Protein AF-A0A9D4LG22-F1 (afdb_monomer_lite)

Radius of gyration: 11.58 Å; chains: 1; bounding box: 36×20×24 Å

Foldseek 3Di:
DDPVLLCVLCPPCVLCVQAVDDSVNLVVLCVVCVVQSVQRPHDHDPVSSVVSSCVSRVHPPDDD

Secondary structure (DSSP, 8-state):
--HHHHHHHHTTTHHHHHH---HHHHHHHHHHTTTTTTTTTTT--HHHHHHHHHHHHT-S----

Sequence (64 aa):
MNILGFHTLTGCDTMSALNGISKKTAWVKYIAEHDTLAGVGRDGDAVAVSKFMCVLLSGPPTKH

Structure (mmCIF, N/CA/C/O backbone):
data_AF-A0A9D4LG22-F1
#
_entry.id   AF-A0A9D4LG22-F1
#
loop_
_atom_site.group_PDB
_atom_site.id
_atom_site.type_symbol
_atom_site.label_atom_id
_atom_site.label_alt_id
_atom_site.label_comp_id
_atom_site.label_asym_id
_atom_site.label_entity_id
_atom_site.label_seq_id
_atom_site.pdbx_PDB_ins_code
_atom_site.Cartn_x
_atom_site.Cartn_y
_atom_site.Cartn_z
_atom_site.occupancy
_atom_site.B_iso_or_equiv
_atom_site.auth_seq_id
_atom_site.auth_comp_id
_atom_site.auth_asym_id
_atom_site.auth_atom_id
_atom_site.pdbx_PDB_model_num
ATOM 1 N N . MET A 1 1 ? 13.994 1.797 1.410 1.00 59.25 1 MET A N 1
ATOM 2 C CA . MET A 1 1 ? 12.682 2.123 2.022 1.00 59.25 1 MET A CA 1
ATOM 3 C C 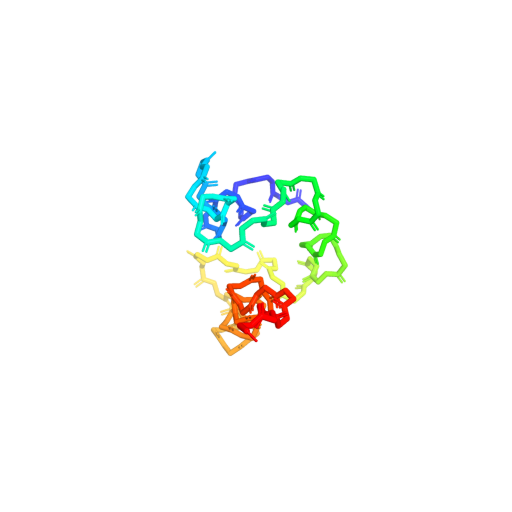. MET A 1 1 ? 12.348 3.600 1.812 1.00 59.25 1 MET A C 1
ATOM 5 O O . MET A 1 1 ? 13.104 4.446 2.269 1.00 59.25 1 MET A O 1
ATOM 9 N N . ASN A 1 2 ? 11.286 3.917 1.061 1.00 71.62 2 ASN A N 1
ATOM 10 C CA . ASN A 1 2 ? 10.956 5.291 0.652 1.00 71.62 2 ASN A CA 1
ATOM 11 C C . ASN A 1 2 ? 9.562 5.701 1.162 1.00 71.62 2 ASN A C 1
ATOM 13 O O . ASN A 1 2 ? 8.564 5.087 0.779 1.00 71.62 2 ASN A O 1
ATOM 17 N N . ILE A 1 3 ? 9.511 6.743 2.001 1.00 78.12 3 ILE A N 1
ATOM 18 C CA . ILE A 1 3 ? 8.275 7.338 2.539 1.00 78.12 3 ILE A CA 1
ATOM 19 C C . ILE A 1 3 ? 7.381 7.925 1.435 1.00 78.12 3 ILE A C 1
ATOM 21 O O . ILE A 1 3 ? 6.159 7.922 1.565 1.00 78.12 3 ILE A O 1
ATOM 25 N N . LEU A 1 4 ? 7.979 8.364 0.322 1.00 79.81 4 LEU A N 1
ATOM 26 C CA . LEU A 1 4 ? 7.255 8.884 -0.832 1.00 79.81 4 LEU A CA 1
ATOM 27 C C . LEU A 1 4 ? 6.414 7.788 -1.495 1.00 79.81 4 LEU A C 1
ATOM 29 O O . LEU A 1 4 ? 5.240 8.012 -1.746 1.00 79.81 4 LEU A O 1
ATOM 33 N N . GLY A 1 5 ? 6.974 6.587 -1.691 1.00 79.44 5 GLY A N 1
ATOM 34 C CA . GLY A 1 5 ? 6.244 5.451 -2.271 1.00 79.44 5 GLY A CA 1
ATOM 35 C C . GLY A 1 5 ? 5.066 5.008 -1.402 1.00 79.44 5 GLY A C 1
ATOM 36 O O . GLY A 1 5 ? 3.980 4.748 -1.911 1.00 79.44 5 GLY A O 1
ATOM 37 N N . PHE A 1 6 ? 5.243 5.030 -0.079 1.00 83.19 6 PHE A N 1
ATOM 38 C CA . PHE A 1 6 ? 4.147 4.798 0.858 1.00 83.19 6 PHE A CA 1
ATOM 39 C C . PHE A 1 6 ? 3.039 5.843 0.701 1.00 83.19 6 PHE A C 1
ATOM 41 O O . PHE A 1 6 ? 1.885 5.474 0.504 1.00 83.19 6 PHE A O 1
ATOM 48 N N . HIS A 1 7 ? 3.381 7.135 0.710 1.00 83.81 7 HIS A N 1
ATOM 49 C CA . HIS A 1 7 ? 2.398 8.204 0.525 1.00 83.81 7 HIS A CA 1
ATOM 50 C C . HIS A 1 7 ? 1.702 8.160 -0.838 1.00 83.81 7 HIS A C 1
ATOM 52 O O . HIS A 1 7 ? 0.512 8.460 -0.909 1.00 83.81 7 HIS A O 1
ATOM 58 N N . THR A 1 8 ? 2.400 7.761 -1.903 1.00 81.19 8 THR A N 1
ATOM 59 C CA . THR A 1 8 ? 1.798 7.563 -3.228 1.00 81.19 8 THR A CA 1
ATOM 60 C C . THR A 1 8 ? 0.725 6.474 -3.203 1.00 81.19 8 THR A C 1
ATOM 62 O O . THR A 1 8 ? -0.312 6.638 -3.836 1.00 81.19 8 THR A O 1
ATOM 65 N N . LEU A 1 9 ? 0.939 5.388 -2.453 1.00 78.62 9 LEU A N 1
ATOM 66 C CA . LEU A 1 9 ? -0.023 4.287 -2.352 1.00 78.62 9 LEU A CA 1
ATOM 67 C C . LEU A 1 9 ? -1.164 4.589 -1.384 1.00 78.62 9 LEU A C 1
ATOM 69 O O . LEU A 1 9 ? -2.319 4.291 -1.672 1.00 78.62 9 LEU A O 1
ATOM 73 N N . THR A 1 10 ? -0.859 5.162 -0.222 1.00 78.06 10 THR A N 1
ATOM 74 C CA . THR A 1 10 ? -1.846 5.300 0.855 1.00 78.06 10 THR A CA 1
ATOM 75 C C . THR A 1 10 ? -2.504 6.674 0.932 1.00 78.06 10 THR A C 1
ATOM 77 O O . THR A 1 10 ? -3.418 6.884 1.734 1.00 78.06 10 THR A O 1
ATOM 80 N N . GLY A 1 11 ? -2.029 7.633 0.140 1.00 77.81 11 GLY A N 1
ATOM 81 C CA . GLY A 1 11 ? -2.422 9.032 0.242 1.00 77.81 11 GLY A CA 1
ATOM 82 C C . GLY A 1 11 ? -2.008 9.674 1.570 1.00 77.81 11 GLY A C 1
ATOM 83 O O . GLY A 1 11 ? -1.400 9.054 2.451 1.00 77.81 11 GLY A O 1
ATOM 84 N N . CYS A 1 12 ? -2.338 10.958 1.717 1.00 69.19 12 CYS A N 1
ATOM 85 C CA . CYS A 1 12 ? -2.034 11.709 2.932 1.00 69.19 12 CYS A CA 1
ATOM 86 C C . CYS A 1 12 ? -2.981 11.407 4.090 1.00 69.19 12 CYS A C 1
ATOM 88 O O . CYS A 1 12 ? -2.524 11.560 5.200 1.00 69.19 12 CYS A O 1
ATOM 90 N N . ASP A 1 13 ? -4.224 10.969 3.878 1.00 65.81 13 ASP A N 1
ATOM 91 C CA . ASP A 1 13 ? -5.157 10.489 4.933 1.00 65.81 13 ASP A CA 1
ATOM 92 C C . ASP A 1 13 ? -6.324 9.650 4.373 1.00 65.81 13 ASP A C 1
ATOM 94 O O . ASP A 1 13 ? -7.122 9.080 5.117 1.00 65.81 13 ASP A O 1
ATOM 98 N N . THR A 1 14 ? -6.402 9.530 3.047 1.00 64.38 14 THR A N 1
ATOM 99 C CA . THR A 1 14 ? -7.522 8.946 2.308 1.00 64.38 14 THR A CA 1
ATOM 100 C C . THR A 1 14 ? -7.806 7.497 2.698 1.00 64.38 14 THR A C 1
ATOM 102 O O . THR A 1 14 ? -8.963 7.129 2.858 1.00 64.38 14 THR A O 1
ATOM 105 N N . MET A 1 15 ? -6.777 6.677 2.928 1.00 67.69 15 MET A N 1
ATOM 106 C CA . MET A 1 15 ? -6.981 5.260 3.257 1.00 67.69 15 MET A CA 1
ATOM 107 C C . MET A 1 15 ? -7.674 5.061 4.600 1.00 67.69 15 MET A C 1
ATOM 109 O O . MET A 1 15 ? -8.650 4.324 4.668 1.00 67.69 15 MET A O 1
ATOM 113 N N . SER A 1 16 ? -7.233 5.765 5.647 1.00 67.31 16 SER A N 1
ATOM 114 C CA . SER A 1 16 ? -7.813 5.612 6.986 1.00 67.31 16 SER A CA 1
ATOM 115 C C . SER A 1 16 ? -9.289 6.001 7.024 1.00 67.31 16 SER A C 1
ATOM 117 O O . SER A 1 16 ? -10.042 5.416 7.800 1.00 67.31 16 SER A O 1
ATOM 119 N N . ALA A 1 17 ? -9.700 6.963 6.194 1.00 68.19 17 ALA A N 1
ATOM 120 C CA . ALA A 1 17 ? -11.096 7.360 6.053 1.00 68.19 17 ALA A CA 1
ATOM 121 C C . ALA A 1 17 ? -11.935 6.330 5.273 1.00 68.19 17 ALA A C 1
ATOM 123 O O . ALA A 1 17 ? -13.125 6.197 5.539 1.00 68.19 17 ALA A O 1
ATOM 124 N N . LEU A 1 18 ? -11.329 5.6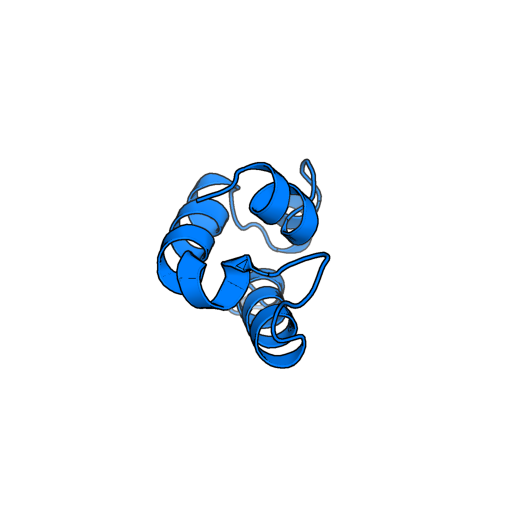02 4.328 1.00 69.12 18 LEU A N 1
ATOM 125 C CA . LEU A 1 18 ? -12.032 4.657 3.455 1.00 69.12 18 LEU A CA 1
ATOM 126 C C . LEU A 1 18 ? -12.233 3.269 4.074 1.00 69.12 18 LEU A C 1
ATOM 128 O O . LEU A 1 18 ? -13.265 2.650 3.843 1.00 69.12 18 LEU A O 1
ATOM 132 N N . ASN A 1 19 ? -11.259 2.761 4.831 1.00 74.12 19 ASN A N 1
ATOM 133 C CA . ASN A 1 19 ? -11.257 1.366 5.299 1.00 74.12 19 ASN A CA 1
ATOM 134 C C . ASN A 1 19 ? -11.022 1.210 6.814 1.00 74.12 19 ASN A C 1
ATOM 136 O O . ASN A 1 19 ? -10.900 0.088 7.305 1.00 74.12 19 ASN A O 1
ATOM 140 N N . GLY A 1 20 ? -10.897 2.317 7.556 1.00 77.06 20 GLY A N 1
ATOM 141 C CA . GLY A 1 20 ? -10.619 2.301 8.996 1.00 77.06 20 GLY A CA 1
ATOM 142 C C . GLY A 1 20 ? -9.211 1.820 9.385 1.00 77.06 20 GLY A C 1
ATOM 143 O O . GLY A 1 20 ? -8.918 1.679 10.573 1.00 77.06 20 GLY A O 1
ATOM 144 N N . ILE A 1 21 ? -8.314 1.572 8.423 1.00 80.25 21 ILE A N 1
ATOM 145 C CA . ILE A 1 21 ? -6.930 1.164 8.681 1.00 80.25 21 ILE A CA 1
ATOM 146 C C . ILE A 1 21 ? -6.090 2.400 8.996 1.00 80.25 21 ILE A C 1
ATOM 148 O O . ILE A 1 21 ? -5.864 3.265 8.150 1.00 80.25 21 ILE A O 1
ATOM 152 N N . SER A 1 22 ? -5.543 2.447 10.210 1.00 82.69 22 SER A N 1
ATOM 153 C CA . SER A 1 22 ? -4.625 3.517 10.601 1.00 82.69 22 SER A CA 1
ATOM 154 C C . SER A 1 22 ? -3.360 3.525 9.736 1.00 82.69 22 SER A C 1
ATOM 156 O O . SER A 1 22 ? -2.831 2.472 9.362 1.00 82.69 22 SER A O 1
ATOM 158 N N . LYS A 1 23 ? -2.789 4.715 9.500 1.00 82.12 23 LYS A N 1
ATOM 159 C CA . LYS A 1 23 ? -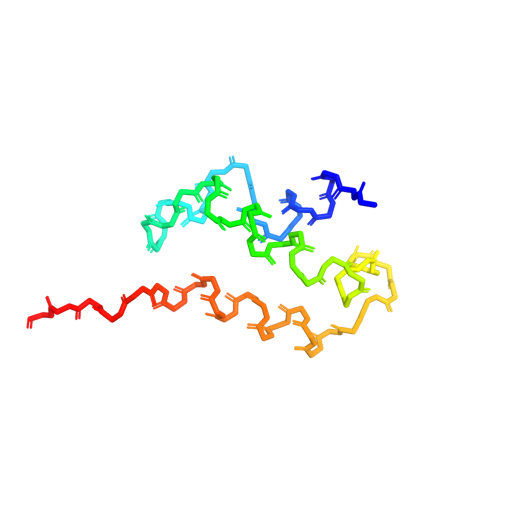1.498 4.870 8.799 1.00 82.12 23 LYS A CA 1
ATOM 160 C C . LYS A 1 23 ? -0.396 3.987 9.372 1.00 82.12 23 LYS A C 1
ATOM 162 O O . LYS A 1 23 ? 0.398 3.444 8.618 1.00 82.12 23 LYS A O 1
ATOM 167 N N . LYS A 1 24 ? -0.368 3.806 10.697 1.00 85.19 24 LYS A N 1
ATOM 168 C CA . LYS A 1 24 ? 0.595 2.923 11.369 1.00 85.19 24 LYS A CA 1
ATOM 169 C C . LYS A 1 24 ? 0.473 1.480 10.873 1.00 85.19 24 LYS A C 1
ATOM 171 O O . LYS A 1 24 ? 1.479 0.849 10.574 1.00 85.19 24 LYS A O 1
ATOM 176 N N . THR A 1 25 ? -0.749 0.969 10.757 1.00 84.69 25 THR A N 1
ATOM 177 C CA . THR A 1 25 ? -1.009 -0.399 10.284 1.00 84.69 25 THR A CA 1
ATOM 178 C C . THR A 1 25 ? -0.672 -0.548 8.802 1.00 84.69 25 THR A C 1
ATOM 180 O O . THR A 1 25 ? -0.040 -1.527 8.407 1.00 84.69 25 THR A O 1
ATOM 183 N N . ALA A 1 26 ? -1.034 0.446 7.985 1.00 84.12 26 ALA A N 1
ATOM 184 C CA . ALA A 1 26 ? -0.669 0.476 6.571 1.00 84.12 26 ALA A CA 1
ATOM 185 C C . ALA A 1 26 ? 0.857 0.539 6.373 1.00 84.12 26 ALA A C 1
ATOM 187 O O . ALA A 1 26 ? 1.392 -0.150 5.509 1.00 84.12 26 ALA A O 1
ATOM 188 N N . TRP A 1 27 ? 1.564 1.304 7.210 1.00 85.38 27 TRP A N 1
ATOM 189 C CA . TRP A 1 27 ? 3.023 1.418 7.189 1.00 85.38 27 TRP A CA 1
ATOM 190 C C . TRP A 1 27 ? 3.709 0.088 7.508 1.00 85.38 27 TRP A C 1
ATOM 192 O O . TRP A 1 27 ? 4.625 -0.313 6.798 1.00 85.38 27 TRP A O 1
ATOM 202 N N . VAL A 1 28 ? 3.228 -0.645 8.518 1.00 87.94 28 VAL A N 1
ATOM 203 C CA . VAL A 1 28 ? 3.751 -1.985 8.845 1.00 87.94 28 VAL A CA 1
ATOM 204 C C . VAL A 1 28 ? 3.588 -2.948 7.666 1.00 87.94 28 VAL A C 1
ATOM 206 O O . VAL A 1 28 ? 4.531 -3.657 7.322 1.00 87.94 28 VAL A O 1
ATOM 209 N N . LYS A 1 29 ? 2.422 -2.942 7.007 1.00 84.94 29 LYS A N 1
ATOM 210 C CA . LYS A 1 29 ? 2.185 -3.758 5.805 1.00 84.94 29 LYS A CA 1
ATOM 211 C C . LYS A 1 29 ? 3.091 -3.345 4.641 1.00 84.94 29 LYS A C 1
ATOM 213 O O . LYS A 1 29 ? 3.614 -4.209 3.954 1.00 84.94 29 LYS A O 1
ATOM 218 N N . TYR A 1 30 ? 3.300 -2.044 4.439 1.00 84.50 30 TYR A N 1
ATOM 219 C CA . TYR A 1 30 ? 4.194 -1.534 3.398 1.00 84.50 30 TYR A CA 1
ATOM 220 C C . TYR A 1 30 ? 5.650 -1.954 3.623 1.00 84.50 30 TYR A C 1
ATOM 222 O O . TYR A 1 30 ? 6.322 -2.337 2.674 1.00 84.50 30 TYR A O 1
ATOM 230 N N . ILE A 1 31 ? 6.135 -1.924 4.870 1.00 86.62 31 ILE A N 1
ATOM 231 C CA . ILE A 1 31 ? 7.488 -2.394 5.205 1.00 86.62 31 ILE A CA 1
ATOM 232 C C . ILE A 1 31 ? 7.642 -3.888 4.905 1.00 86.62 31 ILE A C 1
ATOM 234 O O . ILE A 1 31 ? 8.675 -4.294 4.380 1.00 86.62 31 ILE A O 1
ATOM 238 N N . ALA A 1 32 ? 6.630 -4.699 5.220 1.00 86.12 32 ALA A N 1
ATOM 239 C CA . ALA A 1 32 ? 6.684 -6.140 4.977 1.00 86.12 32 ALA A CA 1
ATOM 240 C C . ALA A 1 32 ? 6.807 -6.487 3.481 1.00 86.12 32 ALA A C 1
ATOM 242 O O . ALA A 1 32 ? 7.430 -7.483 3.136 1.00 86.12 32 ALA A O 1
ATOM 243 N N . GLU A 1 33 ? 6.256 -5.643 2.609 1.00 83.31 33 GLU A N 1
ATOM 244 C CA . GLU A 1 33 ? 6.214 -5.841 1.154 1.00 83.31 33 GLU A CA 1
ATOM 245 C C . GLU A 1 33 ? 7.144 -4.869 0.403 1.00 83.31 33 GLU A C 1
ATOM 247 O O . GLU A 1 33 ? 7.004 -4.663 -0.803 1.00 83.31 33 GLU A O 1
ATOM 252 N N . HIS A 1 34 ? 8.076 -4.211 1.104 1.00 78.12 34 HIS A N 1
ATOM 253 C CA . HIS A 1 34 ? 8.752 -3.028 0.566 1.00 78.12 34 HIS A CA 1
ATOM 254 C C . HIS A 1 34 ? 9.614 -3.323 -0.666 1.00 78.12 34 HIS A C 1
ATOM 256 O O . HIS A 1 34 ? 9.712 -2.465 -1.539 1.00 78.12 34 HIS A O 1
ATOM 262 N N . ASP A 1 35 ? 10.220 -4.511 -0.738 1.00 80.38 35 ASP A N 1
ATOM 263 C CA . ASP A 1 35 ? 11.050 -4.928 -1.871 1.00 80.38 35 ASP A CA 1
ATOM 264 C C . ASP A 1 35 ? 10.186 -5.100 -3.123 1.00 80.38 35 ASP A C 1
ATOM 266 O O . ASP A 1 35 ? 10.524 -4.609 -4.199 1.00 80.38 35 ASP A O 1
ATOM 270 N N . THR A 1 36 ? 9.004 -5.695 -2.954 1.00 75.12 36 THR A N 1
ATOM 271 C CA . THR A 1 36 ? 7.994 -5.863 -4.002 1.00 75.12 36 THR A CA 1
ATOM 272 C C . THR A 1 36 ? 7.416 -4.517 -4.463 1.00 75.12 36 THR A C 1
ATOM 274 O O . THR A 1 36 ? 7.062 -4.342 -5.629 1.00 75.12 36 THR A O 1
ATOM 277 N N . LEU A 1 37 ? 7.338 -3.537 -3.557 1.00 75.75 37 LEU A N 1
ATOM 278 C CA . LEU A 1 37 ? 6.762 -2.209 -3.800 1.00 75.75 37 LEU A CA 1
ATOM 279 C C . LEU A 1 37 ? 7.810 -1.130 -4.132 1.00 75.75 37 LEU A C 1
ATOM 281 O O . LEU A 1 37 ? 7.454 0.029 -4.352 1.00 75.75 37 LEU A O 1
ATOM 285 N N . ALA A 1 38 ? 9.098 -1.474 -4.198 1.00 73.50 38 ALA A N 1
ATOM 286 C CA . ALA A 1 38 ? 10.186 -0.504 -4.338 1.00 73.50 38 ALA A CA 1
ATOM 287 C C . ALA A 1 38 ? 10.133 0.307 -5.651 1.00 73.50 38 ALA A C 1
ATOM 289 O O . ALA A 1 38 ? 10.655 1.422 -5.706 1.00 73.50 38 ALA A O 1
ATOM 290 N N . GLY A 1 39 ? 9.486 -0.227 -6.693 1.00 70.38 39 GLY A N 1
ATOM 291 C CA . GLY A 1 39 ? 9.369 0.405 -8.012 1.00 70.38 39 GLY A CA 1
ATOM 292 C C . GLY A 1 39 ? 8.118 1.268 -8.228 1.00 70.38 39 GLY A C 1
ATOM 293 O O . GLY A 1 39 ? 7.918 1.770 -9.335 1.00 70.38 39 GLY A O 1
ATOM 294 N N . VAL A 1 40 ? 7.258 1.446 -7.220 1.00 71.31 40 VAL A N 1
ATOM 295 C CA . VAL A 1 40 ? 6.004 2.213 -7.357 1.00 71.31 40 VAL A CA 1
ATOM 296 C C . VAL A 1 40 ? 6.267 3.605 -7.954 1.00 71.31 40 VAL A C 1
ATOM 298 O O . VAL A 1 40 ? 7.074 4.375 -7.433 1.00 71.31 40 VAL A O 1
ATOM 301 N N . GLY A 1 41 ? 5.574 3.926 -9.054 1.00 62.09 41 GLY A N 1
ATOM 302 C CA . GLY A 1 41 ? 5.690 5.205 -9.768 1.00 62.09 41 GLY A CA 1
ATOM 303 C C . GLY A 1 41 ? 6.791 5.280 -10.836 1.00 62.09 41 GLY A C 1
ATOM 304 O O . GLY A 1 41 ? 6.918 6.322 -11.475 1.00 62.09 41 GLY A O 1
ATOM 305 N N . ARG A 1 42 ? 7.574 4.210 -11.042 1.00 69.62 42 ARG A N 1
ATOM 306 C CA . ARG A 1 42 ? 8.534 4.078 -12.156 1.00 69.62 42 ARG A CA 1
ATOM 307 C C . ARG A 1 42 ? 8.378 2.739 -12.886 1.00 69.62 42 ARG A C 1
ATOM 309 O O . ARG A 1 42 ? 7.695 2.703 -13.898 1.00 69.62 42 ARG A O 1
ATOM 316 N N . ASP A 1 43 ? 8.926 1.662 -12.315 1.00 71.31 43 ASP A N 1
ATOM 317 C CA . ASP A 1 43 ? 9.021 0.324 -12.940 1.00 71.31 43 ASP A CA 1
ATOM 318 C C . ASP A 1 43 ? 8.498 -0.805 -12.027 1.00 71.31 43 ASP A C 1
ATOM 320 O O . ASP A 1 43 ? 8.855 -1.972 -12.171 1.00 71.31 43 ASP A O 1
ATOM 324 N N . GLY A 1 44 ? 7.710 -0.463 -11.009 1.00 68.94 44 GLY A N 1
ATOM 325 C CA . GLY A 1 44 ? 7.179 -1.430 -10.051 1.00 68.94 44 GLY A CA 1
ATOM 326 C C . GLY A 1 44 ? 6.191 -2.394 -10.693 1.00 68.94 44 GLY A C 1
ATOM 327 O O . GLY A 1 44 ? 5.447 -2.021 -11.599 1.00 68.94 44 GLY A O 1
ATOM 328 N N . ASP A 1 45 ? 6.143 -3.623 -10.180 1.00 81.38 45 ASP A N 1
ATOM 329 C CA . ASP A 1 45 ? 5.169 -4.619 -10.618 1.00 81.38 45 ASP A CA 1
ATOM 330 C C . ASP A 1 45 ? 3.742 -4.133 -10.311 1.00 81.38 45 ASP A C 1
ATOM 332 O O . ASP A 1 45 ? 3.290 -4.122 -9.161 1.00 81.38 45 ASP A O 1
ATOM 336 N N . ALA A 1 46 ? 3.019 -3.739 -11.362 1.00 79.56 46 ALA A N 1
ATOM 337 C CA . ALA A 1 46 ? 1.648 -3.253 -11.265 1.00 79.56 46 ALA A CA 1
ATOM 338 C C . ALA A 1 46 ? 0.714 -4.272 -10.587 1.00 79.56 46 ALA A C 1
ATOM 340 O O . ALA A 1 46 ? -0.175 -3.880 -9.831 1.00 79.56 46 ALA A O 1
ATOM 341 N N . VAL A 1 47 ? 0.940 -5.574 -10.791 1.00 82.81 47 VAL A N 1
ATOM 342 C CA . VAL A 1 47 ? 0.139 -6.641 -10.178 1.00 82.81 47 VAL A CA 1
ATOM 343 C C . VAL A 1 47 ? 0.394 -6.706 -8.676 1.00 82.81 47 VAL A C 1
ATOM 345 O O . VAL A 1 47 ? -0.554 -6.823 -7.895 1.00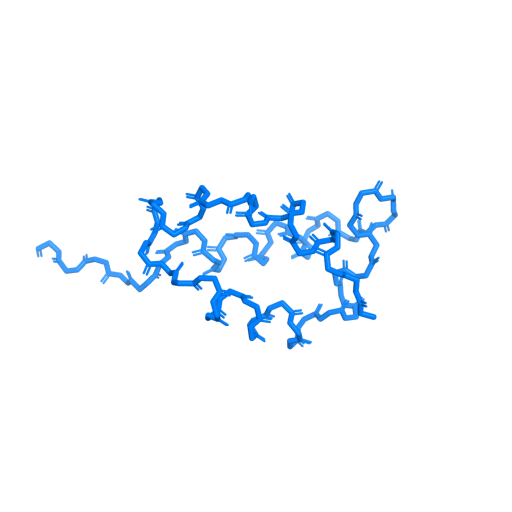 82.81 47 VAL A O 1
ATOM 348 N N . ALA A 1 48 ? 1.654 -6.606 -8.253 1.00 79.75 48 ALA A N 1
ATOM 349 C CA . ALA A 1 48 ? 2.001 -6.573 -6.837 1.00 79.75 48 ALA A CA 1
ATOM 350 C C . ALA A 1 48 ? 1.414 -5.344 -6.131 1.00 79.75 48 ALA A C 1
ATOM 352 O O . ALA A 1 48 ? 0.822 -5.468 -5.055 1.00 79.75 48 ALA A O 1
ATOM 353 N N . VAL A 1 49 ? 1.491 -4.176 -6.775 1.00 81.38 49 VAL A N 1
ATOM 354 C CA . VAL A 1 49 ? 0.888 -2.936 -6.272 1.00 81.38 49 VAL A CA 1
ATOM 355 C C . VAL A 1 49 ? -0.627 -3.073 -6.138 1.00 81.38 49 VAL A C 1
ATOM 357 O O . VAL A 1 49 ? -1.177 -2.744 -5.086 1.00 81.38 49 VAL A O 1
ATOM 360 N N . SER A 1 50 ? -1.316 -3.611 -7.149 1.00 81.75 50 SER A N 1
ATOM 361 C CA . SER A 1 50 ? -2.763 -3.842 -7.073 1.00 81.75 50 SER A CA 1
ATOM 362 C C . SER A 1 50 ? -3.140 -4.804 -5.946 1.00 81.75 50 SER A C 1
ATOM 364 O O . SER A 1 50 ? -4.063 -4.511 -5.191 1.00 81.75 50 SER A O 1
ATOM 366 N N . LYS A 1 51 ? -2.409 -5.914 -5.767 1.00 81.69 51 LYS A N 1
ATOM 367 C CA . LYS A 1 51 ? -2.657 -6.857 -4.661 1.00 81.69 51 LYS A CA 1
ATOM 368 C C . LYS A 1 51 ? -2.487 -6.192 -3.298 1.00 81.69 51 LYS A C 1
ATOM 370 O O . LYS A 1 51 ? -3.345 -6.355 -2.430 1.00 81.69 51 LYS A O 1
ATOM 375 N N . PHE A 1 52 ? -1.422 -5.415 -3.125 1.00 82.69 52 PHE A N 1
ATOM 376 C CA . PHE A 1 52 ? -1.184 -4.657 -1.902 1.00 82.69 52 PHE A CA 1
ATOM 377 C C . PHE A 1 52 ? -2.319 -3.662 -1.619 1.00 82.69 52 PHE A C 1
ATOM 379 O O . PHE A 1 52 ? -2.850 -3.620 -0.506 1.00 82.69 52 PHE A O 1
ATOM 386 N N . MET A 1 53 ? -2.750 -2.918 -2.642 1.00 79.94 53 MET A N 1
ATOM 387 C CA . MET A 1 53 ? -3.864 -1.978 -2.527 1.00 79.94 53 MET A CA 1
ATOM 388 C C . MET A 1 53 ? -5.182 -2.677 -2.200 1.00 79.94 53 MET A C 1
ATOM 390 O O . MET A 1 53 ? -5.914 -2.178 -1.353 1.00 79.94 53 MET A O 1
ATOM 394 N N . CYS A 1 54 ? -5.468 -3.846 -2.778 1.00 81.38 54 CYS A N 1
ATOM 395 C CA . CYS A 1 54 ? -6.637 -4.646 -2.409 1.00 81.38 54 CYS A CA 1
ATOM 396 C C . CYS A 1 54 ? -6.578 -5.096 -0.944 1.00 81.38 54 CYS A C 1
ATOM 398 O O . CYS A 1 54 ? -7.553 -4.938 -0.221 1.00 81.38 54 CYS A O 1
ATOM 400 N N . VAL A 1 55 ? -5.438 -5.607 -0.469 1.00 79.31 55 VAL A N 1
ATOM 401 C CA . VAL A 1 55 ? -5.280 -6.020 0.939 1.00 79.31 55 VAL A CA 1
ATOM 402 C C . VAL A 1 55 ? -5.501 -4.852 1.896 1.00 79.31 55 VAL A C 1
ATOM 404 O O . VAL A 1 55 ? -6.063 -5.037 2.976 1.00 79.31 55 VAL A O 1
ATOM 407 N N . LEU A 1 56 ? -5.051 -3.654 1.524 1.00 76.75 56 LEU A N 1
A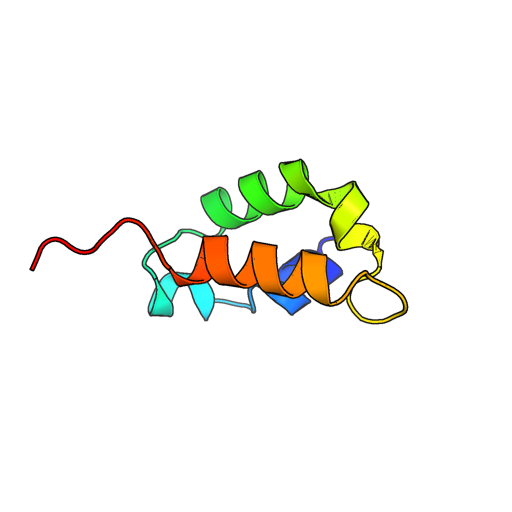TOM 408 C CA . LEU A 1 56 ? -5.314 -2.471 2.325 1.00 76.75 56 LEU A CA 1
ATOM 409 C C . LEU A 1 56 ? -6.784 -2.041 2.227 1.00 76.75 56 LEU A C 1
ATOM 411 O O . LEU A 1 56 ? -7.424 -1.857 3.253 1.00 76.75 56 LEU A O 1
ATOM 415 N N . LEU A 1 57 ? -7.346 -1.879 1.032 1.00 73.69 57 LEU A N 1
ATOM 416 C CA . LEU A 1 57 ? -8.689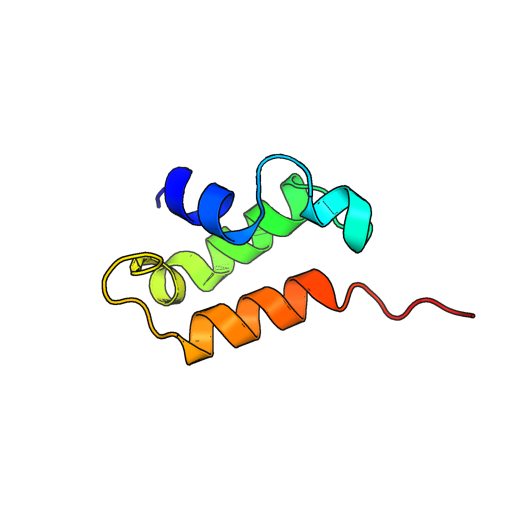 -1.323 0.831 1.00 73.69 57 LEU A CA 1
ATOM 417 C C . LEU A 1 57 ? -9.823 -2.243 1.290 1.00 73.69 57 LEU A C 1
ATOM 419 O O . LEU A 1 57 ? -10.846 -1.737 1.736 1.00 73.69 57 LEU A O 1
ATOM 423 N N . SER A 1 58 ? -9.644 -3.563 1.237 1.00 70.69 58 SER A N 1
ATOM 424 C CA . SER A 1 58 ? -10.690 -4.516 1.627 1.00 70.69 58 SER A CA 1
ATOM 425 C C . SER A 1 58 ? -11.026 -4.487 3.121 1.00 70.69 58 SER A C 1
ATOM 427 O O . SER A 1 58 ? -12.067 -5.016 3.501 1.00 70.69 58 SER A O 1
ATOM 429 N N . GLY A 1 59 ? -10.179 -3.877 3.966 1.00 60.47 59 GLY A N 1
ATOM 430 C CA . GLY A 1 59 ? -10.379 -3.835 5.418 1.00 60.47 59 GLY A CA 1
ATOM 431 C C . GLY A 1 59 ? -10.506 -5.235 6.054 1.00 60.47 59 GLY A C 1
ATOM 432 O O . GLY A 1 59 ? -10.421 -6.260 5.375 1.00 60.47 59 GLY A O 1
ATOM 433 N N . PRO A 1 60 ? -10.674 -5.341 7.381 1.00 53.09 60 PRO A N 1
ATOM 434 C CA . PRO A 1 60 ? -11.306 -6.526 7.954 1.00 53.09 60 PRO A CA 1
ATOM 435 C C . PRO A 1 60 ? -12.771 -6.592 7.477 1.00 53.09 60 PRO A C 1
ATOM 437 O O . PRO A 1 60 ? -13.385 -5.534 7.323 1.00 53.09 60 PRO A O 1
ATOM 440 N N . PRO A 1 61 ? -13.356 -7.790 7.265 1.00 48.53 61 PRO A N 1
ATOM 441 C CA . PRO A 1 61 ? -14.750 -7.906 6.848 1.00 48.53 61 PRO A CA 1
ATOM 442 C C . PRO A 1 61 ? -15.641 -7.142 7.828 1.00 48.53 61 PRO A C 1
ATOM 444 O O . PRO A 1 61 ? -15.664 -7.437 9.028 1.00 48.53 61 PRO A O 1
ATOM 447 N N . THR A 1 62 ? -16.352 -6.136 7.323 1.00 46.81 62 THR A N 1
ATOM 448 C CA . THR A 1 62 ? -17.364 -5.415 8.084 1.00 46.81 62 THR A CA 1
ATOM 449 C C . THR A 1 62 ? -18.493 -6.393 8.383 1.00 46.81 62 THR A C 1
ATOM 451 O O . THR A 1 62 ? -19.166 -6.894 7.484 1.00 46.81 62 THR A O 1
ATOM 454 N N . LYS A 1 63 ? -18.671 -6.724 9.665 1.00 40.75 63 LYS A N 1
ATOM 455 C CA . LYS A 1 63 ? -19.867 -7.429 10.126 1.00 40.75 63 LYS A CA 1
ATOM 456 C C . LYS A 1 63 ? -21.039 -6.456 9.975 1.00 40.75 63 LYS A C 1
ATOM 458 O O . LYS A 1 63 ? -21.152 -5.534 10.779 1.00 40.75 63 LYS A O 1
ATOM 463 N N . HIS A 1 64 ? -21.811 -6.619 8.904 1.00 39.84 64 HIS A N 1
ATOM 464 C CA . HIS A 1 64 ? -23.170 -6.090 8.813 1.00 39.84 64 HIS A CA 1
ATOM 465 C C . HIS A 1 64 ? -24.105 -6.907 9.703 1.00 39.84 64 HIS A C 1
ATOM 467 O O . HIS A 1 64 ? -23.893 -8.140 9.794 1.00 39.84 64 HIS A O 1
#

Organism: Dreissena polymorpha (NCBI:txid45954)

pLDDT: mean 74.54, std 10.83, range [39.84, 87.94]